Protein AF-A0A557ZS74-F1 (afdb_monomer)

Sequence (156 aa):
MEHDSPTLLIRSGGDEPGENEWLAPLKCQPRRTSPATWAVVAQTLATLAVIFLASQLFVHQLGAIGPMLGLSGAVTALLLSPIATELPEIMNAIIWVRQGKTSLALANISGAMMIQTTVPSRLGLLFTPWRFDNALLWAGIVTMIAIAYLLATPRA

InterPro domains:
  IPR004837 Sodium/calcium exchanger membrane region [PF01699] (43-145)
  IPR044880 NCX, central ion-binding domain superfamily [G3DSA:1.20.1420.30] (23-156)

Structure (mmCIF, N/CA/C/O backbone):
data_AF-A0A557ZS74-F1
#
_entry.id   AF-A0A557ZS74-F1
#
loop_
_atom_site.group_PDB
_atom_site.id
_atom_site.type_symbol
_atom_site.label_atom_id
_atom_site.label_alt_id
_atom_site.label_comp_id
_atom_site.label_asym_id
_atom_site.label_entity_id
_atom_site.label_seq_id
_atom_site.pdbx_PDB_ins_code
_atom_site.Cartn_x
_atom_site.Cartn_y
_atom_site.Cartn_z
_atom_site.occupancy
_atom_site.B_iso_or_equiv
_atom_site.auth_seq_id
_atom_site.auth_comp_id
_atom_site.auth_asym_id
_atom_site.auth_atom_id
_atom_site.pdbx_PDB_model_num
ATOM 1 N N . MET A 1 1 ? 4.976 -23.317 61.168 1.00 44.09 1 MET A N 1
ATOM 2 C CA . MET A 1 1 ? 5.871 -22.630 60.216 1.00 44.09 1 MET A CA 1
ATOM 3 C C . MET A 1 1 ? 5.262 -22.894 58.850 1.00 44.09 1 MET A C 1
ATOM 5 O O . MET A 1 1 ? 5.686 -23.802 58.157 1.00 44.09 1 MET A O 1
ATOM 9 N N . GLU A 1 2 ? 4.155 -22.208 58.567 1.00 45.88 2 GLU A N 1
ATOM 10 C CA . GLU A 1 2 ? 3.353 -22.397 57.354 1.00 45.88 2 GLU A CA 1
ATOM 11 C C . GLU A 1 2 ? 3.625 -21.173 56.476 1.00 45.88 2 GLU A C 1
ATOM 13 O O . GLU A 1 2 ? 3.394 -20.040 56.897 1.00 45.88 2 GLU A O 1
ATOM 18 N N . HIS A 1 3 ? 4.251 -21.398 55.328 1.00 45.69 3 HIS A N 1
ATOM 19 C CA . HIS A 1 3 ? 4.749 -20.358 54.439 1.00 45.69 3 HIS A CA 1
ATOM 20 C C . HIS A 1 3 ? 3.612 -19.922 53.506 1.00 45.69 3 HIS A C 1
ATOM 22 O O . HIS A 1 3 ? 3.373 -20.553 52.477 1.00 45.69 3 HIS A O 1
ATOM 28 N N . ASP A 1 4 ? 2.898 -18.863 53.888 1.00 50.19 4 ASP A N 1
ATOM 29 C CA . ASP A 1 4 ? 1.847 -18.248 53.077 1.00 50.19 4 ASP A CA 1
ATOM 30 C C . ASP A 1 4 ? 2.479 -17.632 51.819 1.00 50.19 4 ASP A C 1
ATOM 32 O O . ASP A 1 4 ? 3.134 -16.588 51.858 1.00 50.19 4 ASP A O 1
ATOM 36 N N . SER A 1 5 ? 2.387 -18.354 50.704 1.00 55.09 5 SER A N 1
ATOM 37 C CA . SER A 1 5 ? 2.844 -17.880 49.401 1.00 55.09 5 SER A CA 1
ATOM 38 C C . SER A 1 5 ? 1.668 -17.187 48.717 1.00 55.09 5 SER A C 1
ATOM 40 O O . SER A 1 5 ? 0.659 -17.849 48.458 1.00 55.09 5 SER A O 1
ATOM 42 N N . PRO A 1 6 ? 1.759 -15.889 48.376 1.00 43.38 6 PRO A N 1
ATOM 43 C CA . PRO A 1 6 ? 0.703 -15.233 47.630 1.00 43.38 6 PRO A CA 1
ATOM 44 C C . PRO A 1 6 ? 0.654 -15.862 46.239 1.00 43.38 6 PRO A C 1
ATOM 46 O O . PRO A 1 6 ? 1.567 -15.715 45.425 1.00 43.38 6 PRO A O 1
ATOM 49 N N . THR A 1 7 ? -0.423 -16.599 45.982 1.00 49.38 7 THR A N 1
ATOM 50 C CA . THR A 1 7 ? -0.760 -17.087 44.649 1.00 49.38 7 THR A CA 1
ATOM 51 C C . THR A 1 7 ? -1.008 -15.860 43.781 1.00 49.38 7 THR A C 1
ATOM 53 O O . THR A 1 7 ? -2.062 -15.229 43.852 1.00 49.38 7 THR A O 1
ATOM 56 N N . LEU A 1 8 ? 0.004 -15.488 42.998 1.00 48.59 8 LEU A N 1
ATOM 57 C CA . LEU A 1 8 ? -0.088 -14.504 41.933 1.00 48.59 8 LEU A CA 1
ATOM 58 C C . LE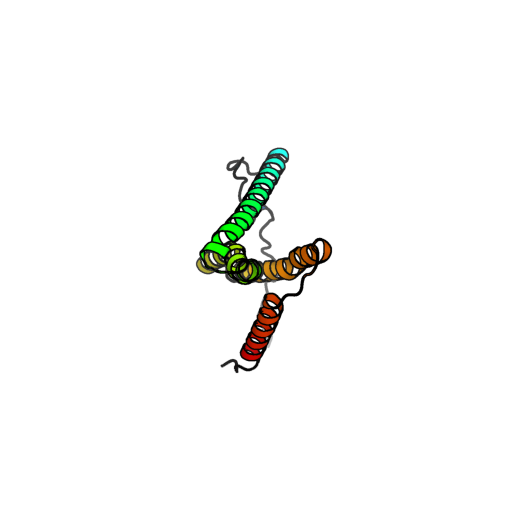U A 1 8 ? -1.105 -15.037 40.917 1.00 48.59 8 LEU A C 1
ATOM 60 O O . LEU A 1 8 ? -0.765 -15.808 40.020 1.00 48.59 8 LEU A O 1
ATOM 64 N N . LEU A 1 9 ? -2.371 -14.659 41.091 1.00 44.50 9 LEU A N 1
ATOM 65 C CA . LEU A 1 9 ? -3.404 -14.818 40.080 1.00 44.50 9 LEU A CA 1
ATOM 66 C C . LEU A 1 9 ? -2.968 -14.004 38.860 1.00 44.50 9 LEU A C 1
ATOM 68 O O . LEU A 1 9 ? -3.268 -12.816 38.743 1.00 44.50 9 LEU A O 1
ATOM 72 N N . ILE A 1 10 ? -2.261 -14.650 37.933 1.00 43.84 10 ILE A N 1
ATOM 73 C CA . ILE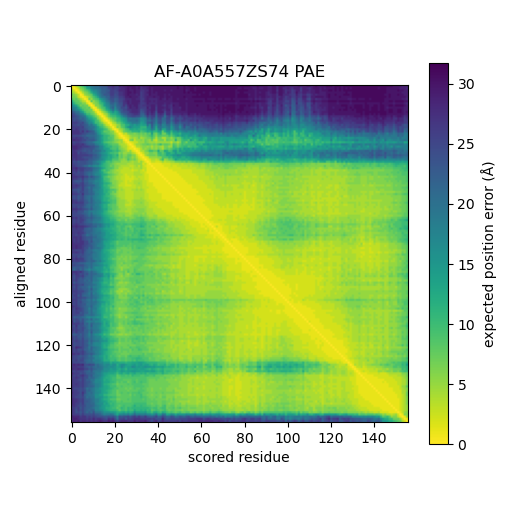 A 1 10 ? -2.266 -14.229 36.539 1.00 43.84 10 ILE A CA 1
ATOM 74 C C . ILE A 1 10 ? -3.722 -14.348 36.106 1.00 43.84 10 ILE A C 1
ATOM 76 O O . ILE A 1 10 ? -4.223 -15.430 35.798 1.00 43.84 10 ILE A O 1
ATOM 80 N N . ARG A 1 11 ? -4.424 -13.216 36.147 1.00 40.22 11 ARG A N 1
ATOM 81 C CA . ARG A 1 11 ? -5.739 -13.041 35.547 1.00 40.22 11 ARG A CA 1
ATOM 82 C C . ARG A 1 11 ? -5.551 -13.108 34.031 1.00 40.22 11 ARG A C 1
ATOM 84 O O . ARG A 1 11 ? -5.516 -12.095 33.349 1.00 40.22 11 ARG A O 1
ATOM 91 N N . SER A 1 12 ? -5.381 -14.323 33.518 1.00 44.84 12 SER A N 1
ATOM 92 C CA . SER A 1 12 ? -5.661 -14.658 32.127 1.00 44.84 12 SER A CA 1
ATOM 93 C C . SER A 1 12 ? -7.177 -14.792 32.026 1.00 44.84 12 SER A C 1
ATOM 95 O O . SER A 1 12 ? -7.744 -15.864 32.219 1.00 44.84 12 SER A O 1
ATOM 97 N N . GLY A 1 13 ? -7.852 -13.656 31.891 1.00 33.47 13 GLY A N 1
ATOM 98 C CA . GLY A 1 13 ? -9.301 -13.569 31.771 1.00 33.47 13 GLY A CA 1
ATOM 99 C C . GLY A 1 13 ? -9.604 -12.425 30.827 1.00 33.47 13 GLY A C 1
ATOM 100 O O . GLY A 1 13 ? -9.386 -11.275 31.190 1.00 33.47 13 GLY A O 1
ATOM 101 N N . GLY A 1 14 ? -9.994 -12.790 29.609 1.00 37.88 14 GLY A N 1
ATOM 102 C CA . GLY A 1 14 ? -10.119 -11.908 28.465 1.00 37.88 14 GLY A CA 1
ATOM 103 C C . GLY A 1 14 ? -11.098 -10.764 28.672 1.00 37.88 14 GLY A C 1
ATOM 104 O O . GLY A 1 14 ? -12.287 -10.981 28.875 1.00 37.88 14 GLY A O 1
ATOM 105 N N . ASP A 1 15 ? -10.579 -9.559 28.489 1.00 42.62 15 ASP A N 1
ATOM 106 C CA . ASP A 1 15 ? -11.334 -8.465 27.899 1.00 42.62 15 ASP A CA 1
ATOM 107 C C . ASP A 1 15 ? -11.150 -8.580 26.377 1.00 42.62 15 ASP A C 1
ATOM 109 O O . ASP A 1 15 ? -10.455 -7.782 25.756 1.00 42.62 15 ASP A O 1
ATOM 113 N N . GLU A 1 16 ? -11.694 -9.643 25.774 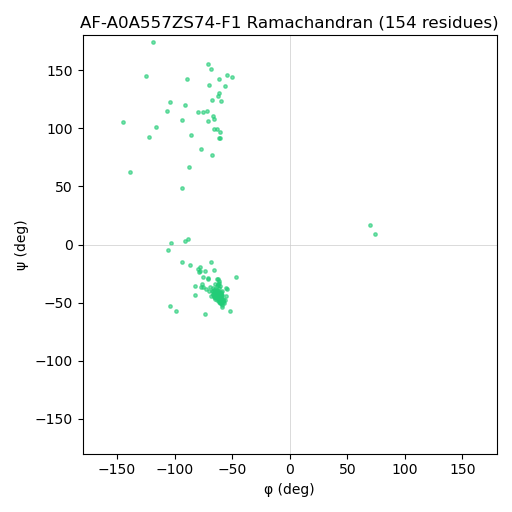1.00 49.97 16 GLU A N 1
ATOM 114 C CA . GLU A 1 16 ? -12.019 -9.609 24.345 1.00 49.97 16 GLU A CA 1
ATOM 115 C C . GLU A 1 16 ? -13.136 -8.566 24.242 1.00 49.97 16 GLU A C 1
ATOM 117 O O . GLU A 1 16 ? -14.232 -8.825 24.753 1.00 49.97 16 GLU A O 1
ATOM 122 N N . PRO A 1 17 ? -12.893 -7.363 23.691 1.00 46.19 17 PRO A N 1
ATOM 123 C CA . PRO A 1 17 ? -13.937 -6.353 23.658 1.00 46.19 17 PRO A CA 1
ATOM 124 C C . PRO A 1 17 ? -15.054 -6.929 22.804 1.00 46.19 17 PRO A C 1
ATOM 126 O O . PRO A 1 17 ? -14.784 -7.445 21.713 1.00 46.19 17 PRO A O 1
ATOM 129 N N . GLY A 1 18 ? -16.281 -6.924 23.332 1.00 45.81 18 GLY A N 1
ATOM 130 C CA . GLY A 1 18 ? -17.411 -7.555 22.658 1.00 45.81 18 GLY A CA 1
ATOM 131 C C . GLY A 1 18 ? -17.479 -7.072 21.211 1.00 45.81 18 GLY A C 1
ATOM 132 O O . GLY A 1 18 ? -17.169 -5.914 20.947 1.00 45.81 18 GLY A O 1
ATOM 133 N N . GLU A 1 19 ? -17.869 -7.930 20.265 1.00 53.09 19 GLU A N 1
ATOM 134 C CA . GLU A 1 19 ? -17.853 -7.627 18.818 1.00 53.09 19 GLU A CA 1
ATOM 135 C C . GLU A 1 19 ? -18.455 -6.247 18.466 1.00 53.09 19 GLU A C 1
ATOM 137 O O . GLU A 1 19 ? -18.032 -5.601 17.513 1.00 53.09 19 GLU A O 1
ATOM 142 N N . ASN A 1 20 ? -19.394 -5.753 19.278 1.00 51.41 20 ASN A N 1
ATOM 143 C CA . ASN A 1 20 ? -20.044 -4.448 19.136 1.00 51.41 20 ASN A CA 1
ATOM 144 C C . ASN A 1 20 ? -19.174 -3.235 19.519 1.00 51.41 20 ASN A C 1
ATOM 146 O O . ASN A 1 20 ? -19.456 -2.126 19.074 1.00 51.41 20 ASN A O 1
ATOM 150 N N . GLU A 1 21 ? -18.142 -3.410 20.344 1.00 53.81 21 GLU A N 1
ATOM 151 C CA . GLU A 1 21 ? -17.268 -2.335 20.835 1.00 53.81 21 GLU A CA 1
ATOM 152 C C . GLU A 1 21 ? -16.242 -1.896 19.776 1.00 53.81 21 GLU A C 1
ATOM 154 O O . GLU A 1 21 ? -15.793 -0.749 19.764 1.00 53.81 21 GLU A O 1
ATOM 159 N N . TRP A 1 22 ? -15.940 -2.778 18.817 1.00 57.62 22 TRP A N 1
ATOM 160 C CA . TRP A 1 22 ? -15.052 -2.500 17.685 1.00 57.62 22 TRP A CA 1
ATOM 161 C C . TRP A 1 22 ? -15.755 -1.869 16.479 1.00 57.62 22 TRP A C 1
ATOM 163 O O . TRP A 1 22 ? -15.096 -1.305 15.600 1.00 57.62 22 TRP A O 1
ATOM 173 N N . LEU A 1 23 ? -17.084 -1.966 16.403 1.00 64.81 23 LEU A N 1
ATOM 174 C CA . LEU A 1 23 ? -17.844 -1.551 15.230 1.00 64.81 23 LEU A CA 1
ATOM 175 C C . LEU A 1 23 ? -18.340 -0.113 15.382 1.00 64.81 23 LEU A C 1
ATOM 177 O O . LEU A 1 23 ? -19.290 0.180 16.105 1.00 64.81 23 LEU A O 1
ATOM 181 N N . ALA A 1 24 ? -17.721 0.800 14.634 1.00 70.56 24 ALA A N 1
ATOM 182 C CA . ALA A 1 24 ? -18.253 2.147 14.487 1.00 70.56 24 ALA A CA 1
ATOM 183 C C . ALA A 1 24 ? -19.658 2.104 13.839 1.00 70.56 24 ALA A C 1
ATOM 185 O O . ALA A 1 24 ? -19.878 1.317 12.911 1.00 70.56 24 ALA A O 1
ATOM 186 N N . PRO A 1 25 ? -20.605 2.966 14.263 1.00 75.00 25 PRO A N 1
ATOM 187 C CA . PRO A 1 25 ? -21.930 3.043 13.652 1.00 75.00 25 PRO A CA 1
ATOM 188 C C . PRO A 1 25 ? -21.853 3.280 12.137 1.00 75.00 25 PRO A C 1
ATOM 190 O O . PRO A 1 25 ? -20.983 4.011 11.654 1.00 75.00 25 PRO A O 1
ATOM 193 N N . LEU A 1 26 ? -22.799 2.715 11.376 1.00 77.25 26 LEU A N 1
ATOM 194 C CA . LEU A 1 26 ? -22.900 2.984 9.938 1.00 77.25 26 LEU A CA 1
ATOM 195 C C . LEU A 1 26 ? -23.028 4.489 9.680 1.00 77.25 26 LEU A C 1
ATOM 197 O O . LEU A 1 26 ? -23.858 5.159 10.294 1.00 77.25 26 LEU A O 1
ATOM 201 N N . LYS A 1 27 ? -22.307 5.007 8.681 1.00 82.75 27 LYS A N 1
ATOM 202 C CA . LYS A 1 27 ? -22.435 6.411 8.262 1.00 82.75 27 LYS A CA 1
ATOM 203 C C . LYS A 1 27 ? -23.844 6.735 7.758 1.00 82.75 27 LYS A C 1
ATOM 205 O O . LYS A 1 27 ? -24.323 7.841 7.985 1.00 82.75 27 LYS A O 1
ATOM 210 N N . CYS A 1 28 ? -24.525 5.778 7.121 1.00 76.75 28 CYS A N 1
ATOM 211 C CA . CYS A 1 28 ? -25.905 5.939 6.649 1.00 76.75 28 CYS A CA 1
ATOM 212 C C . CYS A 1 28 ? -26.962 5.820 7.765 1.00 76.75 28 CYS A C 1
ATOM 214 O O . CYS A 1 28 ? -28.091 6.272 7.580 1.00 76.75 28 CYS A O 1
ATOM 216 N N . GLN A 1 29 ? -26.632 5.216 8.913 1.00 82.50 29 GLN A N 1
ATOM 217 C CA . GLN A 1 29 ? -27.537 5.070 10.063 1.00 82.50 29 GLN A CA 1
ATOM 218 C C . GLN A 1 29 ? -26.795 5.324 11.391 1.00 82.50 29 GLN A C 1
ATOM 220 O O . GLN A 1 29 ? -26.746 4.442 12.248 1.00 82.50 29 GLN A O 1
ATOM 225 N N . PRO A 1 30 ? -26.255 6.537 11.618 1.00 78.88 30 PRO A N 1
ATOM 226 C CA . PRO A 1 30 ? -25.325 6.802 12.722 1.00 78.88 30 PRO A CA 1
ATOM 227 C C . PRO A 1 30 ? -25.970 6.721 14.112 1.00 78.88 30 PRO A C 1
ATOM 229 O O . PRO A 1 30 ? -25.272 6.657 15.116 1.00 78.88 30 PRO A O 1
ATOM 232 N N . ARG A 1 31 ? -27.308 6.742 14.183 1.00 77.75 31 ARG A N 1
ATOM 233 C CA . ARG A 1 31 ? -28.090 6.713 15.431 1.00 77.75 31 ARG A CA 1
ATOM 234 C C . ARG A 1 31 ? -28.708 5.347 15.750 1.00 77.75 31 ARG A C 1
ATOM 236 O O . ARG A 1 31 ? -29.435 5.246 16.733 1.00 77.75 31 ARG A O 1
ATOM 243 N N . ARG A 1 32 ? -28.485 4.312 14.929 1.00 74.31 32 ARG A N 1
ATOM 244 C CA . ARG A 1 32 ? -29.021 2.963 15.181 1.00 74.31 32 ARG A CA 1
ATOM 245 C C . ARG A 1 32 ? -27.926 2.034 15.690 1.00 74.31 32 ARG A C 1
ATOM 247 O O . ARG A 1 32 ? -26.945 1.808 14.994 1.00 74.31 32 ARG A O 1
ATOM 254 N N . THR A 1 33 ? -28.150 1.462 16.870 1.00 70.06 33 THR A N 1
ATOM 255 C CA . THR A 1 33 ? -27.298 0.434 17.492 1.00 70.06 33 THR A CA 1
ATOM 256 C C . THR A 1 33 ? -27.392 -0.917 16.780 1.00 70.06 33 THR A C 1
ATOM 258 O O . THR A 1 33 ? -26.418 -1.655 16.743 1.00 70.06 33 THR A O 1
ATOM 261 N N . SER A 1 34 ? -28.533 -1.216 16.150 1.00 78.69 34 SER A N 1
ATOM 262 C CA . SER A 1 34 ? -28.719 -2.374 15.266 1.00 78.69 34 SER A CA 1
ATOM 263 C C . SER A 1 34 ? -29.157 -1.890 13.878 1.00 78.69 34 SER A C 1
ATOM 265 O O . SER A 1 34 ? -30.347 -1.630 13.658 1.00 78.69 34 SER A O 1
ATOM 267 N N . PRO A 1 35 ? -28.211 -1.666 12.948 1.00 80.75 35 PRO A N 1
ATOM 268 C CA . PRO A 1 35 ? -28.534 -1.198 11.608 1.00 80.75 35 PRO A CA 1
ATOM 269 C C . PRO A 1 35 ? -29.277 -2.268 10.804 1.00 80.75 35 PRO A C 1
ATOM 271 O O . PRO A 1 35 ? -29.089 -3.467 10.992 1.00 80.75 35 PRO A O 1
ATOM 274 N N . ALA A 1 36 ? -30.118 -1.830 9.868 1.00 88.50 36 ALA A N 1
ATOM 275 C CA . ALA A 1 36 ? -30.812 -2.762 8.984 1.00 88.50 36 ALA A CA 1
ATOM 276 C C . ALA A 1 36 ? -29.826 -3.408 7.993 1.00 88.50 36 ALA A C 1
ATOM 278 O O . ALA A 1 36 ? -29.010 -2.705 7.395 1.00 88.50 36 ALA A O 1
ATOM 279 N N . THR A 1 37 ? -29.940 -4.718 7.750 1.00 89.38 37 THR A N 1
ATOM 280 C CA . THR A 1 37 ? -29.027 -5.469 6.864 1.00 89.38 37 THR A CA 1
ATOM 281 C C . THR A 1 37 ? -28.931 -4.864 5.464 1.00 89.38 37 THR A C 1
ATOM 283 O O . THR A 1 37 ? -27.842 -4.773 4.907 1.00 89.38 37 THR A O 1
ATOM 286 N N . TRP A 1 38 ? -30.042 -4.365 4.910 1.00 91.25 38 TRP A N 1
ATOM 287 C CA . TRP A 1 38 ? -30.038 -3.703 3.601 1.00 91.25 38 TRP A CA 1
ATOM 288 C C . TRP A 1 38 ? -29.169 -2.439 3.583 1.00 91.25 38 TRP A C 1
ATOM 290 O O . TRP A 1 38 ? -28.544 -2.152 2.569 1.00 91.25 38 TRP A O 1
ATOM 300 N N . ALA A 1 39 ? -29.102 -1.697 4.695 1.00 89.88 39 ALA A N 1
ATOM 301 C CA . ALA A 1 39 ? -28.305 -0.480 4.801 1.00 89.88 39 ALA A CA 1
ATOM 302 C C . ALA A 1 39 ? -26.813 -0.807 4.930 1.00 89.88 39 ALA A C 1
ATOM 304 O O . ALA A 1 39 ? -25.993 -0.113 4.333 1.00 89.88 39 ALA A O 1
ATOM 305 N N . VAL A 1 40 ? -26.469 -1.890 5.641 1.00 91.44 40 VAL A N 1
ATOM 306 C CA . VAL A 1 40 ? -25.104 -2.442 5.660 1.00 91.44 40 VAL A CA 1
ATOM 307 C C . VAL A 1 40 ? -24.691 -2.822 4.239 1.00 91.44 40 VAL A C 1
ATOM 309 O O . VAL A 1 40 ? -23.683 -2.331 3.743 1.00 91.44 40 VAL A O 1
ATOM 312 N N . VAL A 1 41 ? -25.502 -3.635 3.555 1.00 93.88 41 VAL A N 1
ATOM 313 C CA . VAL A 1 41 ? -25.222 -4.094 2.186 1.00 93.88 41 VAL A CA 1
ATOM 314 C C . VAL A 1 41 ? -25.102 -2.911 1.224 1.00 93.88 41 VAL A C 1
ATOM 316 O O . VAL A 1 41 ? -24.126 -2.831 0.483 1.00 93.88 41 VAL A O 1
ATOM 319 N N . ALA A 1 42 ? -26.038 -1.960 1.267 1.00 94.19 42 ALA A N 1
ATOM 320 C CA . ALA A 1 42 ? -26.011 -0.782 0.406 1.00 94.19 42 ALA A CA 1
ATOM 321 C C . ALA A 1 42 ? -24.764 0.081 0.647 1.00 94.19 42 ALA A C 1
ATOM 323 O O . ALA A 1 42 ? -24.098 0.466 -0.313 1.00 94.19 42 ALA A O 1
ATOM 324 N N . GLN A 1 43 ? -24.406 0.349 1.909 1.00 94.75 43 GLN A N 1
ATOM 325 C CA . GLN A 1 43 ? -23.214 1.134 2.238 1.00 94.75 43 GLN A CA 1
ATOM 326 C C . GLN A 1 43 ? -21.930 0.407 1.820 1.00 94.75 43 GLN A C 1
ATOM 328 O O . GLN A 1 43 ? -21.028 1.041 1.270 1.00 94.75 43 GLN A O 1
ATOM 333 N N . THR A 1 44 ? -21.844 -0.907 2.034 1.00 94.19 44 THR A N 1
ATOM 334 C CA . THR A 1 44 ? -20.690 -1.718 1.621 1.00 94.19 44 THR A CA 1
ATOM 335 C C . THR A 1 44 ? -20.532 -1.720 0.104 1.00 94.19 44 THR A C 1
ATOM 337 O O . THR A 1 44 ? -19.441 -1.436 -0.386 1.00 94.19 44 THR A O 1
ATOM 340 N N . LEU A 1 45 ? -21.609 -1.958 -0.653 1.00 96.81 45 LEU A N 1
ATOM 341 C CA . LEU A 1 45 ? -21.567 -1.944 -2.119 1.00 96.81 45 LEU A CA 1
ATOM 342 C C . LEU A 1 45 ? -21.227 -0.556 -2.670 1.00 96.81 45 LEU A C 1
ATOM 344 O O . LEU A 1 45 ? -20.398 -0.443 -3.571 1.00 96.81 45 LEU A O 1
ATOM 348 N N . ALA A 1 46 ? -21.808 0.503 -2.102 1.00 96.50 46 ALA A N 1
ATOM 349 C CA . ALA A 1 46 ? -21.481 1.874 -2.484 1.00 96.50 46 ALA A CA 1
ATOM 350 C C . ALA A 1 46 ? -20.007 2.204 -2.199 1.00 96.50 46 ALA A C 1
ATOM 352 O O . ALA A 1 46 ? -19.329 2.784 -3.044 1.00 96.50 4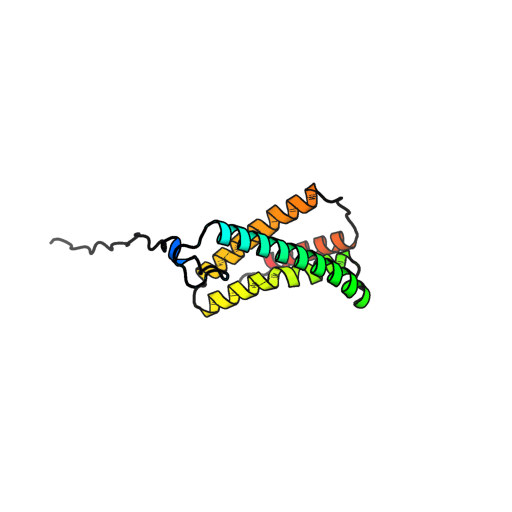6 ALA A O 1
ATOM 353 N N . THR A 1 47 ? -19.485 1.790 -1.042 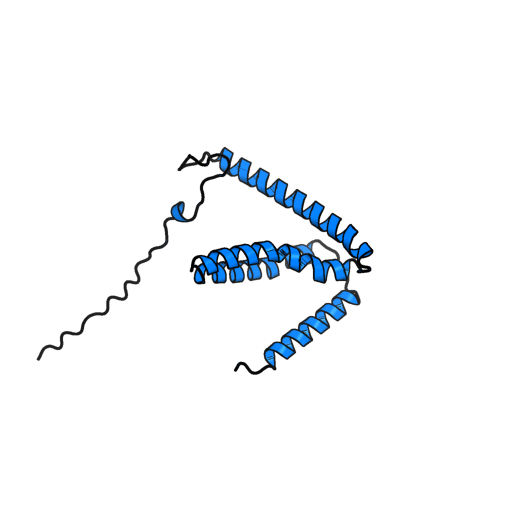1.00 95.31 47 THR A N 1
ATOM 354 C CA . THR A 1 47 ? -18.073 1.993 -0.680 1.00 95.31 47 THR A CA 1
ATOM 355 C C . THR A 1 47 ? -17.151 1.228 -1.627 1.00 95.31 47 THR A C 1
ATOM 357 O O . THR A 1 47 ? -16.167 1.789 -2.103 1.00 95.31 47 THR A O 1
ATOM 360 N N . LEU A 1 48 ? -17.492 -0.019 -1.961 1.00 95.94 48 LEU A N 1
ATOM 361 C CA . LEU A 1 48 ? -16.729 -0.827 -2.910 1.00 95.94 48 LEU A CA 1
ATOM 362 C C . LEU A 1 48 ? -16.704 -0.188 -4.306 1.00 95.94 48 LEU A C 1
ATOM 364 O O . LEU A 1 48 ? -15.644 -0.123 -4.927 1.00 95.94 48 LEU A O 1
ATOM 368 N N . ALA A 1 49 ? -17.838 0.341 -4.774 1.00 97.31 49 ALA A N 1
ATOM 369 C CA . ALA A 1 49 ? -17.914 1.063 -6.042 1.00 97.31 49 ALA A CA 1
ATOM 370 C C . ALA A 1 49 ? -17.036 2.324 -6.036 1.00 97.31 49 ALA A C 1
ATOM 372 O O . ALA A 1 49 ? -16.307 2.569 -6.996 1.00 97.31 49 ALA A O 1
ATOM 373 N N . VAL A 1 50 ? -17.048 3.094 -4.942 1.00 96.31 50 VAL A N 1
ATOM 374 C CA . VAL A 1 50 ? -16.184 4.274 -4.786 1.00 96.31 50 VAL A CA 1
ATOM 375 C C . VAL A 1 50 ? -14.707 3.885 -4.818 1.00 96.31 50 VAL A C 1
ATOM 377 O O . VAL A 1 50 ? -13.943 4.518 -5.542 1.00 96.31 50 VAL A O 1
ATOM 380 N N . ILE A 1 51 ? -14.301 2.836 -4.096 1.00 93.12 51 ILE A N 1
ATOM 381 C CA . ILE A 1 51 ? -12.911 2.350 -4.094 1.00 93.12 51 ILE A CA 1
ATOM 382 C C . ILE A 1 51 ? -12.493 1.903 -5.498 1.00 93.12 51 ILE A C 1
ATOM 384 O O . ILE A 1 51 ? -11.415 2.270 -5.964 1.00 93.12 51 ILE A O 1
ATOM 388 N N . PHE A 1 52 ? -13.353 1.164 -6.203 1.00 94.06 52 PHE A N 1
ATOM 389 C CA . PHE A 1 52 ? -13.084 0.735 -7.572 1.00 94.06 52 PHE A CA 1
ATOM 390 C C . PHE A 1 52 ? -12.886 1.934 -8.511 1.00 94.06 52 PHE A C 1
ATOM 392 O O . PHE A 1 52 ? -11.861 2.017 -9.189 1.00 94.06 52 PHE A O 1
ATOM 399 N N . LEU A 1 53 ? -13.804 2.903 -8.505 1.00 96.81 53 LEU A N 1
ATOM 400 C CA . LEU A 1 53 ? -13.693 4.110 -9.331 1.00 96.81 53 LEU A CA 1
ATOM 401 C C . LEU A 1 53 ? -12.446 4.934 -8.977 1.00 96.81 53 LEU A C 1
ATOM 403 O O . LEU A 1 53 ? -11.726 5.375 -9.873 1.00 96.81 53 LEU A O 1
ATOM 407 N N . ALA A 1 54 ? -12.153 5.093 -7.685 1.00 93.12 54 ALA A N 1
ATOM 408 C CA . ALA A 1 54 ? -10.962 5.791 -7.215 1.00 93.12 54 ALA A CA 1
ATOM 409 C C . ALA A 1 54 ? -9.672 5.090 -7.667 1.00 93.12 54 ALA A C 1
ATOM 411 O O . ALA A 1 54 ? -8.741 5.768 -8.093 1.00 93.12 54 ALA A O 1
ATOM 412 N N . SER A 1 55 ? -9.625 3.753 -7.649 1.00 90.88 55 SER A N 1
ATOM 413 C CA . SER A 1 55 ? -8.463 2.999 -8.141 1.00 90.88 55 SER A CA 1
ATOM 414 C C . SER A 1 55 ? -8.240 3.179 -9.647 1.00 90.88 55 SER A C 1
ATOM 416 O O . SER A 1 55 ? -7.102 3.359 -10.075 1.00 90.88 55 SER A O 1
ATOM 418 N N . GLN A 1 56 ? -9.311 3.208 -10.451 1.00 94.06 56 GLN A N 1
ATOM 419 C CA . GLN A 1 56 ? -9.212 3.433 -11.897 1.00 94.06 56 GLN A CA 1
ATOM 420 C C . GLN A 1 56 ? -8.702 4.844 -12.190 1.00 94.06 56 GLN A C 1
ATOM 422 O O . GLN A 1 56 ? -7.786 5.025 -12.994 1.00 94.06 56 GLN A O 1
ATOM 427 N N . LEU A 1 57 ? -9.251 5.838 -11.484 1.00 94.25 57 LEU A N 1
ATOM 428 C CA . LEU A 1 57 ? -8.782 7.214 -11.577 1.00 94.25 57 LEU A CA 1
ATOM 429 C C . LEU A 1 57 ? -7.311 7.318 -11.163 1.00 94.25 57 LEU A C 1
ATOM 431 O O . LEU A 1 57 ? -6.524 7.927 -11.875 1.00 94.25 57 LEU A O 1
ATOM 435 N N . PHE A 1 58 ? -6.918 6.687 -10.058 1.00 91.06 58 PHE A N 1
ATOM 436 C CA . PHE A 1 58 ? -5.541 6.696 -9.577 1.00 91.06 58 PHE A CA 1
ATOM 437 C C . PHE A 1 58 ? -4.553 6.148 -10.618 1.00 91.06 58 PHE A C 1
ATOM 439 O O . PHE A 1 58 ? -3.573 6.821 -10.944 1.00 91.06 58 PHE A O 1
ATOM 446 N N . VAL A 1 59 ? -4.836 4.981 -11.205 1.00 90.31 59 VAL A N 1
ATOM 447 C CA . VAL A 1 59 ? -3.995 4.392 -12.264 1.00 90.31 59 VAL A CA 1
ATOM 448 C C . VAL A 1 59 ? -3.932 5.304 -13.492 1.00 90.31 59 VAL A C 1
ATOM 450 O O . VAL A 1 59 ? -2.855 5.499 -14.060 1.00 90.31 59 VAL A O 1
ATOM 453 N N . HIS A 1 60 ? -5.055 5.918 -13.878 1.00 92.75 60 HIS A N 1
ATOM 454 C CA . HIS A 1 60 ? -5.087 6.879 -14.980 1.00 92.75 60 HIS A CA 1
ATOM 455 C C . HIS A 1 60 ? -4.207 8.108 -14.700 1.00 92.75 60 HIS A C 1
ATOM 457 O O . HIS A 1 60 ? -3.407 8.504 -15.549 1.00 92.75 60 HIS A O 1
ATOM 463 N N . GLN A 1 61 ? -4.286 8.666 -13.488 1.00 92.12 61 GLN A N 1
ATOM 464 C CA . GLN A 1 61 ? -3.469 9.810 -13.086 1.00 92.12 61 GLN A CA 1
ATOM 465 C C . GLN A 1 61 ? -1.979 9.463 -13.032 1.00 92.12 61 GLN A C 1
ATOM 467 O O . GLN A 1 61 ? -1.162 10.278 -13.457 1.00 92.12 61 GLN A O 1
ATOM 472 N N . LEU A 1 62 ? -1.606 8.262 -12.580 1.00 90.19 62 LEU A N 1
ATOM 473 C CA . LEU A 1 62 ? -0.216 7.804 -12.667 1.00 90.19 62 LEU A CA 1
ATOM 474 C C . LEU A 1 62 ? 0.270 7.758 -14.122 1.00 90.19 62 LEU A C 1
ATOM 476 O O . LEU A 1 62 ? 1.381 8.205 -14.406 1.00 90.19 62 LEU A O 1
ATOM 480 N N . GLY A 1 63 ? -0.572 7.292 -15.048 1.00 89.38 63 GLY A N 1
ATOM 481 C CA . GLY A 1 63 ? -0.274 7.282 -16.482 1.00 89.38 63 GLY A CA 1
ATOM 482 C C . GLY A 1 63 ? -0.074 8.675 -17.090 1.00 89.38 63 GLY A C 1
ATOM 483 O O . GLY A 1 63 ? 0.703 8.814 -18.030 1.00 89.38 63 GLY A O 1
ATOM 484 N N . ALA A 1 64 ? -0.724 9.706 -16.544 1.00 90.75 64 ALA A N 1
ATOM 485 C CA . ALA A 1 64 ? -0.534 11.096 -16.962 1.00 90.75 64 ALA A CA 1
ATOM 486 C C . ALA A 1 64 ? 0.700 11.746 -16.309 1.00 90.75 64 ALA A C 1
ATOM 488 O O . ALA A 1 64 ? 1.478 12.421 -16.982 1.00 90.75 64 ALA A O 1
ATOM 489 N N . ILE A 1 65 ? 0.906 11.520 -15.007 1.00 89.88 65 ILE A N 1
ATOM 490 C CA . ILE A 1 65 ? 1.991 12.134 -14.226 1.00 89.88 65 ILE A CA 1
ATOM 491 C C . ILE A 1 65 ? 3.354 11.533 -14.589 1.00 89.88 65 ILE A C 1
ATOM 493 O O . ILE A 1 65 ? 4.340 12.265 -14.660 1.00 89.88 65 ILE A O 1
ATOM 497 N N . GLY A 1 66 ? 3.427 10.224 -14.844 1.00 90.38 66 GLY A N 1
ATOM 498 C CA . GLY A 1 66 ? 4.677 9.536 -15.180 1.00 90.38 66 GLY A CA 1
ATOM 499 C C . GLY A 1 66 ? 5.445 10.208 -16.329 1.00 90.38 66 GLY A C 1
ATOM 500 O O . GLY A 1 66 ? 6.571 10.659 -16.108 1.00 90.38 66 GLY A O 1
ATOM 501 N N . PRO A 1 67 ? 4.832 10.378 -17.516 1.00 91.44 67 PRO A N 1
ATOM 502 C CA . PRO A 1 67 ? 5.448 11.069 -18.647 1.00 91.44 67 PRO A CA 1
ATOM 503 C C . PRO A 1 67 ? 5.812 12.531 -18.366 1.00 91.44 67 PRO A C 1
ATOM 505 O O . PRO A 1 67 ? 6.852 12.990 -18.832 1.00 91.44 67 PRO A O 1
ATOM 508 N N . MET A 1 68 ? 5.009 13.256 -17.576 1.00 93.31 68 MET A N 1
ATOM 509 C CA . MET A 1 68 ? 5.317 14.642 -17.184 1.00 93.31 68 MET A CA 1
ATOM 510 C C . MET A 1 68 ? 6.599 14.738 -16.347 1.00 93.31 68 MET A C 1
ATOM 512 O O . MET A 1 68 ? 7.301 15.744 -16.409 1.00 93.31 68 MET A O 1
ATOM 516 N N . LEU A 1 69 ? 6.914 13.688 -15.586 1.00 91.25 69 LEU A N 1
ATOM 517 C CA . LEU A 1 69 ? 8.142 13.558 -14.802 1.00 91.25 69 LEU A CA 1
ATOM 518 C C . LEU A 1 69 ? 9.283 12.868 -15.577 1.00 91.25 69 LEU A C 1
ATOM 520 O O . LEU A 1 69 ? 10.343 12.623 -15.006 1.00 91.25 69 LEU A O 1
ATOM 524 N N . GLY A 1 70 ? 9.080 12.521 -16.854 1.00 91.00 70 GLY A N 1
ATOM 525 C CA . GLY A 1 70 ? 10.052 11.776 -17.663 1.00 91.00 70 GLY A CA 1
ATOM 526 C C . GLY A 1 70 ? 10.238 10.315 -17.234 1.00 91.00 70 GLY A C 1
ATOM 527 O O . GLY A 1 70 ? 11.234 9.687 -17.595 1.00 91.00 70 GLY A O 1
ATOM 528 N N . LEU A 1 71 ? 9.306 9.764 -16.453 1.00 90.06 71 LEU A N 1
ATOM 529 C CA . LEU A 1 71 ? 9.367 8.395 -15.948 1.00 90.06 71 LEU A CA 1
ATOM 530 C C . LEU A 1 71 ? 8.705 7.422 -16.927 1.00 90.06 71 LEU A C 1
ATOM 532 O O . LEU A 1 71 ? 7.664 7.711 -17.520 1.00 90.06 71 LEU A O 1
ATOM 536 N N . SER A 1 72 ? 9.287 6.228 -17.061 1.00 89.00 72 SER A N 1
ATOM 537 C CA . SER A 1 72 ? 8.620 5.122 -17.748 1.00 89.00 72 SER A CA 1
ATOM 538 C C . SER A 1 72 ? 7.464 4.591 -16.899 1.00 89.00 72 SER A C 1
ATOM 540 O O . SER A 1 72 ? 7.504 4.672 -15.672 1.00 89.00 72 SER A O 1
ATOM 542 N N . GLY A 1 73 ? 6.463 3.973 -17.534 1.00 87.62 73 GLY A N 1
ATOM 543 C CA . GLY A 1 73 ? 5.322 3.398 -16.811 1.00 87.62 73 GLY A CA 1
ATOM 544 C C . GLY A 1 73 ? 5.734 2.391 -15.728 1.00 87.62 73 GLY A C 1
ATOM 545 O O . GLY A 1 73 ? 5.167 2.405 -14.640 1.00 87.62 73 GLY A O 1
ATOM 546 N N . ALA A 1 74 ? 6.770 1.581 -15.983 1.00 87.94 74 ALA A N 1
ATOM 547 C CA . ALA A 1 74 ? 7.321 0.652 -14.996 1.00 87.94 74 ALA A CA 1
ATOM 548 C C . ALA A 1 74 ? 7.920 1.385 -13.783 1.00 87.94 74 ALA A C 1
ATOM 550 O O . ALA A 1 74 ? 7.626 1.031 -12.646 1.00 87.94 74 ALA A O 1
ATOM 551 N N . VAL A 1 75 ? 8.703 2.446 -14.003 1.00 88.62 75 VAL A N 1
ATOM 552 C CA . VAL A 1 75 ? 9.297 3.240 -12.913 1.00 88.62 75 VAL A CA 1
ATOM 553 C C . VAL A 1 75 ? 8.220 4.000 -12.136 1.00 88.62 75 VAL A C 1
ATOM 555 O O . VAL A 1 75 ? 8.255 4.031 -10.908 1.00 88.62 75 VAL A O 1
ATOM 558 N N . THR A 1 76 ? 7.221 4.559 -12.821 1.00 91.12 76 THR A N 1
ATOM 559 C CA . THR A 1 76 ? 6.065 5.196 -12.179 1.00 91.12 76 THR A CA 1
ATOM 560 C C . THR A 1 76 ? 5.306 4.212 -11.291 1.00 91.12 76 THR A C 1
ATOM 562 O O . THR A 1 76 ? 5.001 4.540 -10.145 1.00 91.12 76 THR A O 1
ATOM 565 N N . ALA A 1 77 ? 5.042 2.999 -11.783 1.00 88.88 77 ALA A N 1
ATOM 566 C CA . ALA A 1 77 ? 4.360 1.961 -11.019 1.00 88.88 77 ALA A CA 1
ATOM 567 C C . ALA A 1 77 ? 5.189 1.477 -9.821 1.00 88.88 77 ALA A C 1
ATOM 569 O O . ALA A 1 77 ? 4.625 1.266 -8.756 1.00 88.88 77 ALA A O 1
ATOM 570 N N . LEU A 1 78 ? 6.510 1.340 -9.964 1.00 89.56 78 LEU A N 1
ATOM 571 C CA . LEU A 1 78 ? 7.396 0.867 -8.895 1.00 89.56 78 LEU A CA 1
ATOM 572 C C . LEU A 1 78 ? 7.664 1.914 -7.807 1.00 89.56 78 LEU A C 1
ATOM 574 O O . LEU A 1 78 ? 7.936 1.540 -6.671 1.00 89.56 78 LEU A O 1
ATOM 578 N N . LEU A 1 79 ? 7.607 3.209 -8.136 1.00 88.94 79 LEU A N 1
ATOM 579 C CA . LEU A 1 79 ? 7.930 4.284 -7.193 1.00 88.94 79 LEU A CA 1
ATOM 580 C C . LEU A 1 79 ? 6.692 5.004 -6.659 1.00 88.94 79 LEU A C 1
ATOM 582 O O . LEU A 1 79 ? 6.537 5.140 -5.449 1.00 88.94 79 LEU A O 1
ATOM 586 N N . LEU A 1 80 ? 5.807 5.482 -7.539 1.00 90.56 80 LEU A N 1
ATOM 587 C CA . LEU A 1 80 ? 4.687 6.333 -7.122 1.00 90.56 80 LEU A CA 1
ATOM 588 C C . LEU A 1 80 ? 3.501 5.524 -6.598 1.00 90.56 80 LEU A C 1
ATOM 590 O O . LEU A 1 80 ? 2.840 5.971 -5.660 1.00 90.56 80 LEU A O 1
ATOM 594 N N . SER A 1 81 ? 3.234 4.344 -7.172 1.00 89.81 81 SER A N 1
ATOM 595 C CA . SER A 1 81 ? 2.110 3.516 -6.722 1.00 89.81 81 SER A CA 1
ATOM 596 C C . SER A 1 81 ? 2.243 3.092 -5.255 1.00 89.81 81 SER A C 1
ATOM 598 O O . SER A 1 81 ? 1.296 3.355 -4.517 1.00 89.81 81 SER A O 1
ATOM 600 N N . PRO A 1 82 ? 3.379 2.525 -4.786 1.00 89.94 82 PRO A N 1
ATOM 601 C CA . PRO A 1 82 ? 3.505 2.057 -3.406 1.00 89.94 82 PRO A CA 1
ATOM 602 C C . PRO A 1 82 ? 3.384 3.187 -2.389 1.00 89.94 82 PRO A C 1
ATOM 604 O O . PRO A 1 82 ? 2.776 3.010 -1.342 1.00 89.94 82 PRO A O 1
ATOM 607 N N . ILE A 1 83 ? 3.900 4.380 -2.709 1.00 89.19 83 ILE A N 1
ATOM 608 C CA . ILE A 1 83 ? 3.751 5.546 -1.832 1.00 89.19 83 ILE A CA 1
ATOM 609 C C . ILE A 1 83 ? 2.267 5.839 -1.623 1.00 89.19 83 ILE A C 1
ATOM 611 O O . ILE A 1 83 ? 1.812 5.946 -0.491 1.00 89.19 83 ILE A O 1
ATOM 615 N N . ALA A 1 84 ? 1.495 5.947 -2.702 1.00 86.56 84 ALA A N 1
ATOM 616 C CA . ALA A 1 84 ? 0.083 6.284 -2.594 1.00 86.56 84 ALA A CA 1
ATOM 617 C C . ALA A 1 84 ? -0.748 5.188 -1.913 1.00 86.56 84 ALA A C 1
ATOM 619 O O . ALA A 1 84 ? -1.669 5.515 -1.166 1.00 86.56 84 ALA A O 1
ATOM 620 N N . THR A 1 85 ? -0.439 3.915 -2.171 1.00 89.00 85 THR A N 1
ATOM 621 C CA . THR A 1 85 ? -1.216 2.789 -1.639 1.00 89.00 85 THR A CA 1
ATOM 622 C C . THR A 1 85 ? -0.888 2.450 -0.193 1.00 89.00 85 THR A C 1
ATOM 624 O O . THR A 1 85 ? -1.741 1.860 0.442 1.00 89.00 85 THR A O 1
ATOM 627 N N . GLU A 1 86 ? 0.279 2.841 0.330 1.00 92.81 86 GLU A N 1
ATOM 628 C CA . GLU A 1 86 ? 0.653 2.629 1.743 1.00 92.81 86 GLU A CA 1
ATOM 629 C C . GLU A 1 86 ? 0.322 3.835 2.642 1.00 92.81 86 GLU A C 1
ATOM 631 O O . GLU A 1 86 ? 0.327 3.743 3.872 1.00 92.81 86 GLU A O 1
ATOM 636 N N . LEU A 1 87 ? 0.045 5.008 2.054 1.00 91.25 87 LEU A N 1
ATOM 637 C CA . LEU A 1 87 ? -0.310 6.214 2.810 1.00 91.25 87 LEU A CA 1
ATOM 638 C C . LEU A 1 87 ? -1.505 6.017 3.766 1.00 91.25 87 LEU A C 1
ATOM 640 O O . LEU A 1 87 ? -1.410 6.492 4.904 1.00 91.25 87 LEU A O 1
ATOM 644 N N . PRO A 1 88 ? -2.621 5.366 3.376 1.00 85.56 88 PRO A N 1
ATOM 645 C CA . PRO A 1 88 ? -3.751 5.134 4.280 1.00 85.56 88 PRO A CA 1
ATOM 646 C C . PRO A 1 88 ? -3.369 4.305 5.515 1.00 85.56 88 PRO A C 1
ATOM 648 O O . PRO A 1 88 ? -3.758 4.637 6.639 1.00 85.56 88 PRO A O 1
ATOM 651 N N . GLU A 1 89 ? -2.571 3.261 5.322 1.00 90.25 89 GLU A N 1
ATOM 652 C CA . GLU A 1 89 ? -2.072 2.347 6.346 1.00 90.25 89 GLU A CA 1
ATOM 653 C C . GLU A 1 89 ? -1.154 3.086 7.318 1.00 90.25 89 GLU A C 1
ATOM 655 O O . GLU A 1 89 ? -1.328 2.978 8.538 1.00 90.25 89 GLU A O 1
ATOM 660 N N . ILE A 1 90 ? -0.241 3.904 6.786 1.00 92.75 90 ILE A N 1
ATOM 661 C CA . ILE A 1 90 ? 0.624 4.782 7.581 1.00 92.75 90 ILE A CA 1
ATOM 662 C C . ILE A 1 90 ? -0.229 5.746 8.411 1.00 92.75 90 ILE A C 1
ATOM 664 O O . ILE A 1 90 ? 0.027 5.929 9.603 1.00 92.75 90 ILE A O 1
ATOM 668 N N . MET A 1 91 ? -1.274 6.333 7.823 1.00 93.75 91 MET A N 1
ATOM 669 C CA . MET A 1 91 ? -2.154 7.266 8.528 1.00 93.75 91 MET A CA 1
ATOM 670 C C . MET A 1 91 ? -2.875 6.588 9.703 1.00 93.75 91 MET A C 1
ATOM 672 O O . MET A 1 91 ? -2.876 7.123 10.815 1.00 93.75 91 MET A O 1
ATOM 676 N N . ASN A 1 92 ? -3.435 5.392 9.490 1.00 91.50 92 ASN A N 1
ATOM 677 C CA . ASN A 1 92 ? -4.092 4.611 10.543 1.00 91.50 92 ASN A CA 1
ATOM 678 C C . ASN A 1 92 ? -3.116 4.241 11.666 1.00 91.50 92 ASN A C 1
ATOM 680 O O . ASN A 1 92 ? -3.432 4.409 12.848 1.00 91.50 92 ASN A O 1
ATOM 684 N N . ALA A 1 93 ? -1.908 3.803 11.307 1.00 93.56 93 ALA A N 1
ATOM 685 C CA . ALA A 1 93 ? -0.865 3.492 12.272 1.00 93.56 93 ALA A CA 1
ATOM 686 C C . ALA A 1 93 ? -0.477 4.713 13.118 1.00 93.56 93 ALA A C 1
ATOM 688 O O . ALA A 1 93 ? -0.430 4.615 14.345 1.00 93.56 93 ALA A O 1
ATOM 689 N N . ILE A 1 94 ? -0.270 5.878 12.490 1.00 95.38 94 ILE A N 1
ATOM 690 C CA . ILE A 1 94 ? 0.039 7.131 13.193 1.00 95.38 94 ILE A CA 1
ATOM 691 C C . ILE A 1 94 ? -1.086 7.493 14.167 1.00 95.38 94 ILE A C 1
ATOM 693 O O . ILE A 1 94 ? -0.808 7.812 15.324 1.00 95.38 94 ILE A O 1
ATOM 697 N N . ILE A 1 95 ? -2.350 7.429 13.736 1.00 93.56 95 ILE A N 1
ATOM 698 C CA . ILE A 1 95 ? -3.502 7.752 14.591 1.00 93.56 95 ILE A CA 1
ATOM 699 C C . ILE A 1 95 ? -3.518 6.858 15.836 1.00 93.56 95 ILE A C 1
ATOM 701 O O . ILE A 1 95 ? -3.647 7.366 16.951 1.00 93.56 95 ILE A O 1
ATOM 705 N N . TRP A 1 96 ? -3.346 5.546 15.678 1.00 93.25 96 TRP A N 1
ATOM 706 C CA . TRP A 1 96 ? -3.373 4.613 16.805 1.00 93.25 96 TRP A CA 1
ATOM 707 C C . TRP A 1 96 ? -2.166 4.732 17.727 1.00 93.25 96 TRP A C 1
ATOM 709 O O . TRP A 1 96 ? -2.346 4.708 18.945 1.00 93.25 96 TRP A O 1
ATOM 719 N N . VAL A 1 97 ? -0.962 4.934 17.191 1.00 95.31 97 VAL A N 1
ATOM 720 C CA . VAL A 1 97 ? 0.230 5.192 18.013 1.00 95.31 97 VAL A CA 1
ATOM 721 C C . VAL A 1 97 ? 0.034 6.458 18.849 1.00 95.31 97 VAL A C 1
ATOM 723 O O . VAL A 1 97 ? 0.291 6.443 20.052 1.00 95.31 97 VAL A O 1
ATOM 726 N N . ARG A 1 98 ? -0.519 7.532 18.266 1.00 95.69 98 ARG A N 1
ATOM 727 C CA . ARG A 1 98 ? -0.842 8.765 19.011 1.00 95.69 98 ARG A CA 1
ATOM 728 C C . ARG A 1 98 ? -1.935 8.574 20.067 1.00 95.69 98 ARG A C 1
ATOM 730 O O . ARG A 1 98 ? -1.994 9.355 21.009 1.00 95.69 98 ARG A O 1
ATOM 737 N N . GLN A 1 99 ? -2.772 7.548 19.934 1.00 94.69 99 GLN A N 1
ATOM 738 C CA . GLN A 1 99 ? -3.773 7.148 20.930 1.00 94.69 99 GLN A CA 1
ATOM 739 C C . GLN A 1 99 ? -3.229 6.154 21.976 1.00 94.69 99 GLN A C 1
ATOM 741 O O . GLN A 1 99 ? -4.007 5.646 22.779 1.00 94.69 99 GLN A O 1
ATOM 746 N N . GLY A 1 100 ? -1.932 5.823 21.956 1.00 93.25 100 GLY A N 1
ATOM 747 C CA . GLY A 1 100 ? -1.338 4.812 22.842 1.00 93.25 100 GLY A CA 1
ATOM 748 C C . GLY A 1 100 ? -1.681 3.362 22.469 1.00 93.25 100 GLY A C 1
ATOM 749 O O . GLY A 1 100 ? -1.361 2.440 23.214 1.00 93.25 100 GLY A O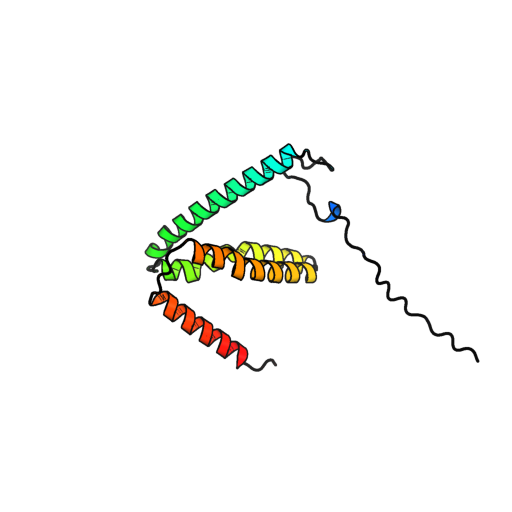 1
ATOM 750 N N . LYS A 1 101 ? -2.305 3.130 21.308 1.00 92.69 101 LYS A N 1
ATOM 751 C CA . LYS A 1 101 ? -2.747 1.812 20.816 1.00 92.69 101 LYS A CA 1
ATOM 752 C C . LYS A 1 101 ? -1.691 1.153 19.921 1.00 92.69 101 LYS A C 1
ATOM 754 O O . LYS A 1 101 ? -1.994 0.676 18.828 1.00 92.69 101 LYS A O 1
ATOM 759 N N . THR A 1 102 ? -0.439 1.120 20.372 1.00 94.12 102 THR A N 1
ATOM 760 C CA . THR A 1 102 ? 0.696 0.630 19.567 1.00 94.12 102 THR A CA 1
ATOM 761 C C . THR A 1 102 ? 0.545 -0.837 19.159 1.00 94.12 102 THR A C 1
ATOM 763 O O . THR A 1 102 ? 0.856 -1.183 18.024 1.00 94.12 102 THR A O 1
ATOM 766 N N . SER A 1 103 ? 0.007 -1.690 20.041 1.00 91.69 103 SER A N 1
ATOM 767 C CA . SER A 1 103 ? -0.241 -3.107 19.725 1.00 91.69 103 SER A CA 1
ATOM 768 C C . SER A 1 103 ? -1.201 -3.271 18.537 1.00 91.69 103 SER A C 1
ATOM 770 O O . SER A 1 103 ? -0.921 -4.020 17.605 1.00 91.69 103 SER A O 1
ATOM 772 N N . LEU A 1 104 ? -2.282 -2.482 18.507 1.00 89.44 104 LEU A N 1
ATOM 773 C CA . LEU A 1 104 ? -3.258 -2.494 17.415 1.00 89.44 104 LEU A CA 1
ATOM 774 C C . LEU A 1 104 ? -2.649 -1.981 16.102 1.00 89.44 104 LEU A C 1
ATOM 776 O O . LEU A 1 104 ? -2.880 -2.561 15.043 1.00 89.44 104 LEU A O 1
ATOM 780 N N . ALA A 1 105 ? -1.826 -0.930 16.176 1.00 92.00 105 ALA A N 1
ATOM 781 C CA . ALA A 1 105 ? -1.115 -0.402 15.014 1.00 92.00 105 ALA A CA 1
ATOM 782 C C . ALA A 1 105 ? -0.165 -1.438 14.399 1.00 92.00 105 ALA A C 1
ATOM 784 O O . ALA A 1 105 ? -0.187 -1.647 13.186 1.00 92.00 105 ALA A O 1
ATOM 785 N N . LEU A 1 106 ? 0.623 -2.124 15.232 1.00 92.94 106 LEU A N 1
ATOM 786 C CA . LEU A 1 106 ? 1.542 -3.173 14.788 1.00 92.94 106 LEU A CA 1
ATOM 787 C C . LEU A 1 106 ? 0.798 -4.380 14.209 1.00 92.94 106 LEU A C 1
ATOM 789 O O . LEU A 1 106 ? 1.209 -4.897 13.168 1.00 92.94 106 LEU A O 1
ATOM 793 N N . ALA A 1 107 ? -0.303 -4.801 14.840 1.00 90.94 107 ALA A N 1
ATOM 794 C CA . ALA A 1 107 ? -1.137 -5.894 14.345 1.00 90.94 107 ALA A CA 1
ATOM 795 C C . ALA A 1 107 ? -1.726 -5.574 12.962 1.00 90.94 107 ALA A C 1
ATOM 797 O O . ALA A 1 107 ? -1.633 -6.397 12.051 1.00 90.94 107 ALA A O 1
ATOM 798 N N . ASN A 1 108 ? -2.257 -4.361 12.771 1.00 90.94 108 ASN A N 1
ATOM 799 C CA . ASN A 1 108 ? -2.799 -3.932 11.483 1.00 90.94 108 ASN A CA 1
ATOM 800 C C . ASN A 1 108 ? -1.725 -3.838 10.394 1.00 90.94 108 ASN A C 1
ATOM 802 O O . ASN A 1 108 ? -1.934 -4.359 9.304 1.00 90.94 108 ASN A O 1
ATOM 806 N N . ILE A 1 109 ? -0.575 -3.214 10.681 1.00 92.19 109 ILE A N 1
ATOM 807 C CA . ILE A 1 109 ? 0.537 -3.119 9.720 1.00 92.19 109 ILE A CA 1
ATOM 808 C C . ILE A 1 109 ? 0.991 -4.520 9.291 1.00 92.19 109 ILE A C 1
ATOM 810 O O . ILE A 1 109 ? 1.115 -4.805 8.100 1.00 92.19 109 ILE A O 1
ATOM 814 N N . SER A 1 110 ? 1.212 -5.408 10.261 1.00 91.94 110 SER A N 1
ATOM 815 C CA . SER A 1 110 ? 1.708 -6.761 9.995 1.00 91.94 110 SER A CA 1
ATOM 816 C C . SER A 1 110 ? 0.695 -7.580 9.190 1.00 91.94 110 SER A C 1
ATOM 818 O O . SER A 1 110 ? 1.059 -8.237 8.213 1.00 91.94 110 SER A O 1
ATOM 820 N N . GLY A 1 111 ? -0.588 -7.506 9.562 1.00 91.75 111 GLY A N 1
ATOM 821 C CA . GLY A 1 111 ? -1.672 -8.190 8.858 1.00 91.75 111 GLY A CA 1
ATOM 822 C C . GLY A 1 111 ? -1.872 -7.670 7.434 1.00 91.75 111 GLY A C 1
ATOM 823 O O . GLY A 1 111 ? -1.970 -8.467 6.499 1.00 91.75 111 GLY A O 1
ATOM 824 N N . ALA A 1 112 ? -1.868 -6.346 7.249 1.00 91.44 112 ALA A N 1
ATOM 825 C CA . ALA A 1 112 ? -2.006 -5.722 5.938 1.00 91.44 112 ALA A CA 1
ATOM 826 C C . ALA A 1 112 ? -0.853 -6.123 5.008 1.00 91.44 112 ALA A C 1
ATOM 828 O O . ALA A 1 112 ? -1.117 -6.596 3.905 1.00 91.44 112 ALA A O 1
ATOM 829 N N . MET A 1 113 ? 0.405 -6.045 5.459 1.00 91.38 113 MET A N 1
ATOM 830 C CA . MET A 1 113 ? 1.562 -6.443 4.643 1.00 91.38 113 MET A CA 1
ATOM 831 C C . MET A 1 113 ? 1.500 -7.911 4.192 1.00 91.38 113 MET A C 1
ATOM 833 O O . MET A 1 113 ? 1.822 -8.217 3.038 1.00 91.38 113 MET A O 1
ATOM 837 N N . MET A 1 114 ? 1.052 -8.822 5.064 1.00 94.12 114 MET A N 1
ATOM 838 C CA . MET A 1 114 ? 0.883 -10.236 4.714 1.00 94.12 114 MET A CA 1
ATOM 839 C C . MET A 1 114 ? -0.134 -10.415 3.577 1.00 94.12 114 MET A C 1
ATOM 841 O O . MET A 1 114 ? 0.141 -11.123 2.604 1.00 94.12 114 MET A O 1
ATOM 845 N N . ILE A 1 115 ? -1.295 -9.759 3.671 1.00 93.88 115 ILE A N 1
ATOM 846 C CA . ILE A 1 115 ? -2.334 -9.835 2.637 1.00 93.88 115 ILE A CA 1
ATOM 847 C C . ILE A 1 115 ? -1.878 -9.151 1.346 1.00 93.88 115 ILE A C 1
ATOM 849 O O . ILE A 1 115 ? -2.038 -9.734 0.277 1.00 93.88 115 ILE A O 1
ATOM 853 N N . GLN A 1 116 ? -1.267 -7.968 1.426 1.00 91.38 116 GLN A N 1
ATOM 854 C CA . GLN A 1 116 ? -0.808 -7.202 0.262 1.00 91.38 116 GLN A CA 1
ATOM 855 C C . GLN A 1 116 ? 0.276 -7.931 -0.541 1.00 91.38 116 GLN A C 1
ATOM 857 O O . GLN A 1 116 ? 0.240 -7.949 -1.772 1.00 91.38 116 GLN A O 1
ATOM 862 N N . THR A 1 117 ? 1.201 -8.606 0.143 1.00 90.69 117 THR A N 1
ATOM 863 C CA . THR A 1 117 ? 2.269 -9.361 -0.526 1.00 90.69 117 THR A CA 1
ATOM 864 C C . THR A 1 117 ? 1.731 -10.616 -1.213 1.00 90.69 117 THR A C 1
ATOM 866 O O . THR A 1 117 ? 2.282 -11.052 -2.223 1.00 90.69 117 THR A O 1
ATOM 869 N N . THR A 1 118 ? 0.653 -11.205 -0.691 1.00 94.75 118 THR A N 1
ATOM 870 C CA . THR A 1 118 ? 0.144 -12.500 -1.157 1.00 94.75 118 THR A CA 1
ATOM 871 C C . THR A 1 118 ? -1.019 -12.364 -2.131 1.00 94.75 118 THR A C 1
ATOM 873 O O . THR A 1 118 ? -0.932 -12.865 -3.251 1.00 94.75 118 THR A O 1
ATOM 876 N N . VAL A 1 119 ? -2.108 -11.703 -1.738 1.00 94.62 119 VAL A N 1
ATOM 877 C CA . VAL A 1 119 ? -3.372 -11.711 -2.483 1.00 94.62 119 VAL A CA 1
ATOM 878 C C . VAL A 1 119 ? -3.285 -10.847 -3.752 1.00 94.62 119 VAL A C 1
ATOM 880 O O . VAL A 1 119 ? -3.417 -11.427 -4.834 1.00 94.62 119 VAL A O 1
ATOM 883 N N . PRO A 1 120 ? -2.998 -9.527 -3.697 1.00 89.81 120 PRO A N 1
ATOM 884 C CA . PRO A 1 120 ? -2.814 -8.710 -4.899 1.00 89.81 120 PRO A CA 1
ATOM 885 C C . PRO A 1 120 ? -1.728 -9.243 -5.833 1.00 89.81 120 PRO A C 1
ATOM 887 O O . PRO A 1 120 ? -1.984 -9.399 -7.025 1.00 89.81 120 PRO A O 1
ATOM 890 N N . SER A 1 121 ? -0.548 -9.591 -5.307 1.00 89.94 121 SER A N 1
ATOM 891 C CA . SER A 1 121 ? 0.562 -10.109 -6.120 1.00 89.94 121 SER A CA 1
ATOM 892 C C . SER A 1 121 ? 0.184 -11.392 -6.855 1.00 89.94 121 SER A C 1
ATOM 894 O O . SER A 1 121 ? 0.458 -11.528 -8.046 1.00 89.94 121 SER A O 1
ATOM 896 N N . ARG A 1 122 ? -0.491 -12.333 -6.178 1.00 93.81 122 ARG A N 1
ATOM 897 C CA . ARG A 1 122 ? -0.929 -13.587 -6.802 1.00 93.81 122 ARG A CA 1
ATOM 898 C C . ARG A 1 122 ? -1.998 -13.351 -7.859 1.00 93.81 122 ARG A C 1
ATOM 900 O O . ARG A 1 122 ? -1.922 -13.960 -8.921 1.00 93.81 122 ARG A O 1
ATOM 907 N N . LEU A 1 123 ? -2.975 -12.485 -7.593 1.00 93.88 123 LEU A N 1
ATOM 908 C CA . LEU A 1 123 ? -3.983 -12.120 -8.590 1.00 93.88 123 LEU A CA 1
ATOM 909 C C . LEU A 1 123 ? -3.323 -11.452 -9.804 1.00 93.88 123 LEU A C 1
ATOM 911 O O . LEU A 1 123 ? -3.607 -11.837 -10.934 1.00 93.88 123 LEU A O 1
ATOM 915 N N . GLY A 1 124 ? -2.382 -10.532 -9.583 1.00 90.38 124 GLY A N 1
ATOM 916 C CA . GLY A 1 124 ? -1.604 -9.902 -10.648 1.00 90.38 124 GLY A CA 1
ATOM 917 C C . GLY A 1 124 ? -0.861 -10.928 -11.504 1.00 90.38 124 GLY A C 1
ATOM 918 O O . GLY A 1 124 ? -1.019 -10.938 -12.721 1.00 90.38 124 GLY A O 1
ATOM 919 N N . LEU A 1 125 ? -0.119 -11.847 -10.882 1.00 90.69 125 LEU A N 1
ATOM 920 C CA . LEU A 1 125 ? 0.626 -12.890 -11.597 1.00 90.69 125 LEU A CA 1
ATOM 921 C C . LEU A 1 125 ? -0.275 -13.881 -12.350 1.00 90.69 125 LEU A C 1
ATOM 923 O O . LEU A 1 125 ? 0.118 -14.372 -13.403 1.00 90.69 125 LEU A O 1
ATOM 927 N N . LEU A 1 126 ? -1.466 -14.188 -11.823 1.00 94.88 126 LEU A N 1
ATOM 928 C CA . LEU A 1 126 ? -2.402 -15.120 -12.461 1.00 94.88 126 LEU A CA 1
ATOM 929 C C . LEU A 1 126 ? -3.157 -14.495 -13.638 1.00 94.88 126 LEU A C 1
ATOM 931 O O . LEU A 1 126 ? -3.434 -15.186 -14.615 1.00 94.88 126 LEU A O 1
ATOM 935 N N . PHE A 1 127 ? -3.517 -13.214 -13.536 1.00 95.56 127 PHE A N 1
ATOM 936 C CA . PHE A 1 127 ? -4.413 -12.557 -14.491 1.00 95.56 127 PHE A CA 1
ATOM 937 C C . PHE A 1 127 ? -3.713 -11.589 -15.455 1.00 95.56 127 PHE A C 1
ATOM 939 O O . PHE A 1 127 ? -4.371 -11.078 -16.360 1.00 95.56 127 PHE A O 1
ATOM 946 N N . THR A 1 128 ? -2.407 -11.332 -15.307 1.00 90.88 128 THR A N 1
ATOM 947 C CA . THR A 1 128 ? -1.664 -10.416 -16.192 1.00 90.88 128 THR A CA 1
ATOM 948 C C . THR A 1 128 ? -0.443 -11.082 -16.832 1.00 90.88 128 THR A C 1
ATOM 950 O O . THR A 1 128 ? 0.204 -11.924 -16.207 1.00 90.88 128 THR A O 1
ATOM 953 N N . PRO A 1 129 ? -0.100 -10.726 -18.085 1.00 87.38 129 PRO A N 1
ATOM 954 C CA . PRO A 1 129 ? 1.095 -11.249 -18.731 1.00 87.38 129 PRO A CA 1
ATOM 955 C C . PRO A 1 129 ? 2.350 -10.719 -18.033 1.00 87.38 129 PRO A C 1
ATOM 957 O O . PRO A 1 129 ? 2.564 -9.508 -17.943 1.00 87.38 129 PRO A O 1
ATOM 960 N N . TRP A 1 130 ? 3.210 -11.631 -17.582 1.00 83.69 130 TRP A N 1
ATOM 961 C CA . TRP A 1 130 ? 4.465 -11.265 -16.939 1.00 83.69 130 TRP A CA 1
ATOM 962 C C . TRP A 1 130 ? 5.480 -10.784 -17.978 1.00 83.69 130 TRP A C 1
ATOM 964 O O . TRP A 1 130 ? 5.918 -11.542 -18.845 1.00 83.69 130 TRP A O 1
ATOM 974 N N . ARG A 1 131 ? 5.842 -9.502 -17.907 1.00 82.44 131 ARG A N 1
ATOM 975 C CA . ARG A 1 131 ? 6.832 -8.880 -18.791 1.00 82.44 131 ARG A CA 1
ATOM 976 C C . ARG A 1 131 ? 8.016 -8.425 -17.959 1.00 82.44 131 ARG A C 1
ATOM 978 O O . ARG A 1 131 ? 7.959 -7.392 -17.303 1.00 82.44 131 ARG A O 1
ATOM 985 N N . PHE A 1 132 ? 9.076 -9.217 -17.991 1.00 85.00 132 PHE A N 1
ATOM 986 C CA . PHE A 1 132 ? 10.330 -8.872 -17.344 1.00 85.00 132 PHE A CA 1
ATOM 987 C C . PHE A 1 132 ? 11.112 -7.898 -18.221 1.00 85.00 132 PHE A C 1
ATOM 989 O O . PHE A 1 132 ? 11.511 -8.247 -19.333 1.00 85.00 132 PHE A O 1
ATOM 996 N N . ASP A 1 133 ? 11.296 -6.673 -17.741 1.00 87.25 133 ASP A N 1
ATOM 997 C CA . ASP A 1 133 ? 12.046 -5.626 -18.425 1.00 87.25 133 ASP A CA 1
ATOM 998 C C . ASP A 1 133 ? 13.254 -5.166 -17.593 1.00 87.25 133 ASP A C 1
ATOM 1000 O O . ASP A 1 133 ? 13.466 -5.580 -16.450 1.00 87.25 133 ASP A O 1
ATOM 1004 N N . ASN A 1 134 ? 14.077 -4.295 -18.181 1.00 90.44 134 ASN A N 1
ATOM 1005 C CA . ASN A 1 134 ? 15.272 -3.777 -17.513 1.00 90.44 134 ASN A CA 1
ATOM 1006 C C . ASN A 1 134 ? 14.929 -2.998 -16.233 1.00 90.44 134 ASN A C 1
ATOM 1008 O O . ASN A 1 134 ? 15.720 -3.006 -15.294 1.00 90.44 134 ASN A O 1
ATOM 1012 N N . ALA A 1 135 ? 13.769 -2.333 -16.179 1.00 88.31 135 ALA A N 1
ATOM 1013 C CA . ALA A 1 135 ? 13.342 -1.592 -14.995 1.00 88.31 135 ALA A CA 1
ATOM 1014 C C . ALA A 1 135 ? 13.066 -2.543 -13.821 1.00 88.31 135 ALA A C 1
ATOM 1016 O O . ALA A 1 135 ? 13.532 -2.291 -12.710 1.00 88.31 135 ALA A O 1
ATOM 1017 N N . LEU A 1 136 ? 12.383 -3.662 -14.076 1.00 89.75 136 LEU A N 1
ATOM 1018 C CA . LEU A 1 136 ? 12.091 -4.675 -13.068 1.00 89.75 136 LEU A CA 1
ATOM 1019 C C . LEU A 1 136 ? 13.351 -5.433 -12.622 1.00 89.75 136 LEU A C 1
ATOM 1021 O O . LEU A 1 136 ? 13.498 -5.721 -11.433 1.00 89.75 136 LEU A O 1
ATOM 1025 N N . LEU A 1 137 ? 14.291 -5.692 -13.540 1.00 92.69 137 LEU A N 1
ATOM 1026 C CA . LEU A 1 137 ? 15.605 -6.251 -13.203 1.00 92.69 137 LEU A CA 1
ATOM 1027 C C . LEU A 1 137 ? 16.374 -5.327 -12.247 1.00 92.69 137 LEU A C 1
ATOM 1029 O O . LEU A 1 137 ? 16.846 -5.781 -11.204 1.00 92.69 137 LEU A O 1
ATOM 1033 N N . TRP A 1 138 ? 16.476 -4.034 -12.576 1.00 93.50 138 TRP A N 1
ATOM 1034 C CA . TRP A 1 138 ? 17.144 -3.057 -11.715 1.00 93.50 138 TRP A CA 1
ATOM 1035 C C . TRP A 1 138 ? 16.453 -2.913 -10.365 1.00 93.50 138 TRP A C 1
ATOM 1037 O O . TRP A 1 138 ? 17.138 -2.891 -9.346 1.00 93.50 138 TRP A O 1
ATOM 1047 N N . ALA A 1 139 ? 15.119 -2.877 -10.339 1.00 91.56 139 ALA A N 1
ATOM 1048 C CA . ALA A 1 139 ? 14.362 -2.850 -9.094 1.00 91.56 139 ALA A CA 1
ATOM 1049 C C . ALA A 1 139 ? 14.692 -4.065 -8.217 1.00 91.56 139 ALA A C 1
ATOM 1051 O O . ALA A 1 139 ? 15.034 -3.893 -7.051 1.00 91.56 139 ALA A O 1
ATOM 1052 N N . GLY A 1 140 ? 14.703 -5.272 -8.792 1.00 93.38 140 GLY A N 1
ATOM 1053 C CA . GLY A 1 140 ? 15.089 -6.491 -8.081 1.00 93.38 140 GLY A CA 1
ATOM 1054 C C . GLY A 1 140 ? 16.518 -6.435 -7.532 1.00 93.38 140 GLY A C 1
ATOM 1055 O O . GLY A 1 140 ? 16.733 -6.740 -6.361 1.00 93.38 140 GLY A O 1
ATOM 1056 N N . ILE A 1 141 ? 17.490 -5.993 -8.337 1.00 96.62 141 ILE A N 1
ATOM 1057 C CA . ILE A 1 141 ? 18.888 -5.832 -7.899 1.00 96.62 141 ILE A CA 1
ATOM 1058 C C . ILE A 1 141 ? 18.981 -4.835 -6.738 1.00 96.62 141 ILE A C 1
ATOM 1060 O O . ILE A 1 141 ? 19.601 -5.140 -5.720 1.00 96.62 141 ILE A O 1
ATOM 1064 N N . VAL A 1 142 ? 18.344 -3.667 -6.858 1.00 95.25 142 VAL A N 1
ATOM 1065 C CA . VAL A 1 142 ? 18.335 -2.637 -5.809 1.00 95.25 142 VAL A CA 1
ATOM 1066 C C . VAL A 1 142 ? 17.691 -3.169 -4.529 1.00 95.25 142 VAL A C 1
ATOM 1068 O O . VAL A 1 142 ? 18.255 -2.983 -3.452 1.00 95.25 142 VAL A O 1
ATOM 1071 N N . THR A 1 143 ? 16.567 -3.883 -4.625 1.00 94.06 143 THR A N 1
ATOM 1072 C CA . THR A 1 143 ? 15.921 -4.522 -3.471 1.00 94.06 143 THR A CA 1
ATOM 1073 C C . THR A 1 143 ? 16.844 -5.542 -2.805 1.00 94.06 143 THR A C 1
ATOM 1075 O O . THR A 1 143 ? 16.986 -5.523 -1.584 1.00 94.06 143 THR A O 1
ATOM 1078 N N . MET A 1 144 ? 17.526 -6.394 -3.576 1.00 97.06 144 MET A N 1
ATOM 1079 C CA . MET A 1 144 ? 18.468 -7.377 -3.028 1.00 97.06 144 MET A CA 1
ATOM 1080 C C . MET A 1 144 ? 19.665 -6.712 -2.340 1.00 97.06 144 MET A C 1
ATOM 1082 O O . MET A 1 144 ? 20.065 -7.149 -1.261 1.00 97.06 144 MET A O 1
ATOM 1086 N N . ILE A 1 145 ? 20.204 -5.632 -2.916 1.00 97.19 145 ILE A N 1
ATOM 1087 C CA . ILE A 1 145 ? 21.272 -4.834 -2.295 1.00 97.19 145 ILE A CA 1
ATOM 1088 C C . ILE A 1 145 ? 2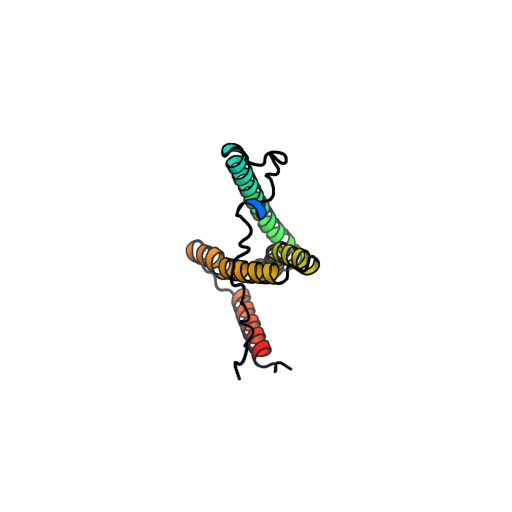0.778 -4.198 -0.993 1.00 97.19 145 ILE A C 1
ATOM 1090 O O . ILE A 1 145 ? 21.478 -4.269 0.013 1.00 97.19 145 ILE A O 1
ATOM 1094 N N . ALA A 1 146 ? 19.576 -3.616 -0.980 1.00 95.50 146 ALA A N 1
ATOM 1095 C CA . ALA A 1 146 ? 18.997 -3.009 0.216 1.00 95.50 146 ALA A CA 1
ATOM 1096 C C . ALA A 1 146 ? 18.789 -4.040 1.336 1.00 95.50 146 ALA A C 1
ATOM 1098 O O . ALA A 1 146 ? 19.138 -3.779 2.487 1.00 95.50 146 ALA A O 1
ATOM 1099 N N . ILE A 1 147 ? 18.289 -5.235 1.001 1.00 95.38 147 ILE A N 1
ATOM 1100 C CA . ILE A 1 147 ? 18.154 -6.346 1.951 1.00 95.38 147 ILE A CA 1
ATOM 1101 C C . ILE A 1 147 ? 19.529 -6.758 2.487 1.00 95.38 147 ILE A C 1
ATOM 1103 O O . ILE A 1 147 ? 19.708 -6.847 3.700 1.00 95.38 147 ILE A O 1
ATOM 1107 N N . ALA A 1 148 ? 20.513 -6.974 1.610 1.00 95.69 148 ALA A N 1
ATOM 1108 C CA . ALA A 1 148 ? 21.865 -7.348 2.017 1.00 95.69 148 ALA A CA 1
ATOM 1109 C C . ALA A 1 148 ? 22.503 -6.284 2.923 1.00 95.69 148 ALA A C 1
ATOM 1111 O O . ALA A 1 148 ? 23.103 -6.626 3.938 1.00 95.69 148 ALA A O 1
ATOM 1112 N N . TYR A 1 149 ? 22.318 -5.002 2.601 1.00 95.62 149 TYR A N 1
ATOM 1113 C CA . TYR A 1 149 ? 22.769 -3.878 3.416 1.00 95.62 149 TYR A CA 1
ATOM 1114 C C . TYR A 1 149 ? 22.128 -3.889 4.810 1.00 95.62 149 TYR A C 1
ATOM 1116 O O . TYR A 1 149 ? 22.839 -3.816 5.814 1.00 95.62 149 TYR A O 1
ATOM 1124 N N . LEU A 1 150 ? 20.802 -4.044 4.895 1.00 93.81 150 LEU A N 1
ATOM 1125 C CA . LEU A 1 150 ? 20.088 -4.115 6.174 1.00 93.81 150 LEU A CA 1
ATOM 1126 C C . LEU A 1 150 ? 20.518 -5.318 7.022 1.00 93.81 150 LEU A C 1
ATOM 1128 O O . LEU A 1 150 ? 20.563 -5.213 8.245 1.00 93.81 150 LEU A O 1
ATOM 1132 N N . LEU A 1 151 ? 20.841 -6.451 6.393 1.00 92.88 151 LEU A N 1
ATOM 1133 C CA . LEU A 1 151 ? 21.327 -7.645 7.091 1.00 92.88 151 LEU A CA 1
ATOM 1134 C C . LEU A 1 151 ? 22.794 -7.529 7.525 1.00 92.88 151 LEU A C 1
ATOM 1136 O O . LEU A 1 151 ? 23.160 -8.070 8.566 1.00 92.88 151 LEU A O 1
ATOM 1140 N N . ALA A 1 152 ? 23.626 -6.844 6.739 1.00 93.19 152 ALA A N 1
ATOM 1141 C CA . ALA A 1 152 ? 25.041 -6.637 7.036 1.00 93.19 152 ALA A CA 1
ATOM 1142 C C . ALA A 1 152 ? 25.279 -5.536 8.079 1.00 93.19 152 ALA A C 1
ATOM 1144 O O . ALA A 1 152 ? 26.322 -5.537 8.731 1.00 93.19 152 ALA A O 1
ATOM 1145 N N . THR A 1 153 ? 24.337 -4.602 8.240 1.00 92.75 153 THR A N 1
ATOM 1146 C CA . THR A 1 153 ? 24.436 -3.534 9.239 1.00 92.75 153 THR A CA 1
ATOM 1147 C C . THR A 1 153 ? 24.230 -4.131 10.639 1.00 92.75 153 THR A C 1
ATOM 1149 O O . THR A 1 153 ? 23.137 -4.627 10.927 1.00 92.75 153 THR A O 1
ATOM 1152 N N . PRO A 1 154 ? 25.243 -4.114 11.529 1.00 79.00 154 PRO A N 1
ATOM 1153 C CA . PRO A 1 154 ? 25.101 -4.648 12.877 1.00 79.00 154 PRO A CA 1
ATOM 1154 C C . PRO A 1 154 ? 24.022 -3.873 13.633 1.00 79.00 154 PRO A C 1
ATOM 1156 O O . PRO A 1 154 ? 24.031 -2.642 13.651 1.00 79.00 154 PRO A O 1
ATOM 1159 N N . ARG A 1 155 ? 23.089 -4.593 14.259 1.00 73.75 155 ARG A N 1
ATOM 1160 C CA . ARG A 1 155 ? 22.108 -3.995 15.169 1.00 73.75 155 ARG A CA 1
ATOM 1161 C C . ARG A 1 155 ? 22.862 -3.575 16.434 1.00 73.75 155 ARG A C 1
ATOM 1163 O O . ARG A 1 155 ? 23.311 -4.452 17.169 1.00 73.75 155 ARG A O 1
ATOM 1170 N N . ALA A 1 156 ? 23.073 -2.272 16.608 1.00 53.56 156 ALA A N 1
ATOM 1171 C CA . ALA A 1 156 ? 23.590 -1.682 17.843 1.00 53.56 156 ALA A CA 1
ATOM 1172 C C . ALA A 1 156 ? 22.501 -1.634 18.922 1.00 53.56 156 ALA A C 1
ATOM 1174 O O . ALA A 1 156 ? 21.318 -1.458 18.545 1.00 53.56 156 ALA A O 1
#

Solvent-accessible surface area (backbone atoms only — not comparable to full-atom values): 9449 Å² total; per-residue (Å²): 142,79,83,86,70,84,79,78,76,77,78,87,69,83,84,70,73,54,80,69,76,77,54,76,60,47,87,93,43,66,87,39,94,74,69,56,69,67,57,54,52,50,51,51,53,52,50,51,52,51,52,53,52,50,51,56,49,50,56,52,49,47,65,57,50,20,58,76,72,73,38,51,70,67,55,31,54,70,55,54,45,56,57,64,70,44,46,63,58,52,50,53,31,52,56,28,45,76,68,72,36,48,69,61,26,51,50,50,54,55,53,48,52,56,48,53,65,47,54,55,48,49,52,47,63,74,76,43,87,87,78,90,46,72,66,57,52,50,50,52,52,52,51,52,50,52,52,50,50,62,70,68,50,79,88,126

Radius of gyration: 23.43 Å; Cα contacts (8 Å, |Δi|>4): 50; chains: 1; bounding box: 56×37×79 Å

Mean predicted aligned error: 10.16 Å

Organism: NCBI:txid2053003

Foldseek 3Di:
DDDDDPPPPPPPDDPPPPPLVP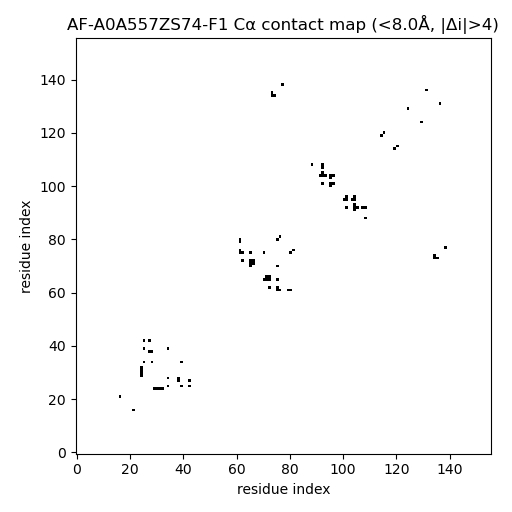DQADPVCNPDSDDDPVSVVVSVVVVVVVVVVVVVVVLVVLVVVQVVVVHDSLRSCVPVVVVVVCVVLVVVLVVCVVVVNNVVNVVSVVVVVVCVVPPVVVCCVVPDDDDDDPSNVVVVVVVVVVVVVVVPDDDD

Secondary structure (DSSP, 8-state):
------------------TTTS-PPPTTSTT-SS--HHHHHHHHHHHHHHHHHHHHHHHHHHHHHHHHTT--HHHHHHHHHHHHHHHHHHHHHHHHHHTT-HHHHHHHHHHHHHHHHHHHHHHHHHHS-----HHHHHHHHHHHHHHHHHHHS---

pLDDT: mean 83.86, std 16.41, range [33.47, 97.31]

=== Feature glossary ===
Reading guide. The protein is described through the following features:

Foldseek 3Di. A 3Di character summarizes, for each residue, the relative orientation of the Cα frame of its nearest spatial neighbor. Because it encodes fold topology rather than chemistry, 3Di alignments detect remote structural similarity that sequence alignment misses.

Contact-map, Ramachandran, and PAE plots. Plot images: a contact map (which residues are close in 3D, as an N×N binary image), a Ramachandran scatter (backbone torsion angles, revealing secondary-structure composition at a glance), and — for AlphaFold structures — a PAE heatmap (pairwise prediction confidence).

Radius of gyration, Cα contacts, bounding box. Radius of gyration (Rg) is the root-mean-square distance of Cα atoms from their centroid — a single number for overall size and compactness. A globular domain of N residues has Rg ≈ 2.2·N^0.38 Å; an extended or disordered chain has a much larger Rg. The Cα contact count is the number of residue pairs whose Cα atoms are within 8 Å and are more than four positions apart in sequence — a standard proxy for tertiary packing density. The bounding box is the smallest axis-aligned box enclosing all Cα atoms.

Secondary structure (8-state, DSSP). Eight-state secondary structure (DSSP): H is the canonical α-helix, G the tighter 3₁₀-helix, I the wider π-helix; E/B are β-structure, T and S are turns and bends, and '-' is everything else. DSSP derives these from the pattern of main-chain N–H···O=C hydrogen bonds, not from the sequence.

B-factor. B-factor (Debye–Waller factor) reflects atomic displacement in the crystal lattice. It is an experimental observable (units Å²), not a prediction; low values mean the atom is pinned down, high values mean it moves or is heterogeneous across the crystal.

pLDDT. pLDDT is the predicted lDDT-Cα score: AlphaFold's confidence that the local environment of each residue (all inter-atomic distances within 15 Å) is correctly placed. It is a per-residue number between 0 and 100, with higher meaning more reliable.

Nearest PDB structures. Nearest PDB neighbors are the top structural matches found by Foldseek when searching this structure against the entire Protein Data Bank. Each hit reports a TM-score (0 to 1; >0.5 almost always implies the same fold) and an E-value. These are *structural* homologs — they may share no detectable sequence similarity.

Solvent-accessible surface area. Accessible surface area quantifies burial. A residue with SASA near zero is packed into the hydrophobic core; one with SASA >100 Å² sits on the surface. Co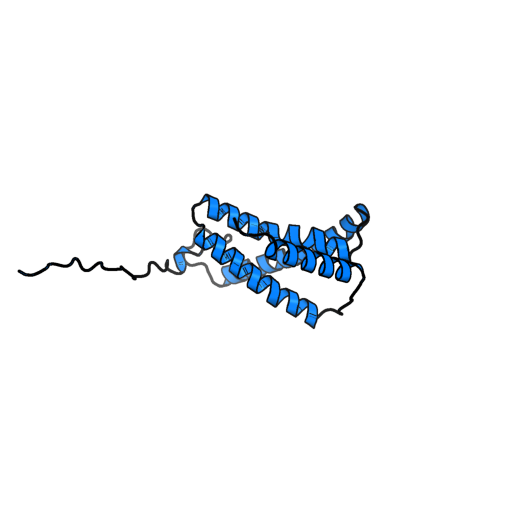mputed here via the Shrake–Rupley numerical algorithm with a 1.4 Å probe.

Rendered structure images. Structure images are PyMOL renders from six orthogonal camera directions. Cartoon representation draws helices as coils and strands as arrows; sticks shows the backbone as bonds; surface shows the solvent-excluded envelope. Rainbow coloring maps sequence position to hue (blue→red, N→C); chain coloring assigns a distinct color per polypeptide.

Backbone torsions (φ/ψ). φ (phi) and ψ (psi) are the two rotatable backbone dihedrals per residue: φ is the C(i-1)–N–Cα–C torsion, ψ is the N–Cα–C–N(i+1) torsion, both in degrees on (−180°, 180°]. α-helical residues cluster near (−60°, −45°); β-strand residues near (−120°, +130°). A Ramachandran plot is simply a scatter of (φ, ψ) for every residue.

Predicted aligned error. Predicted Aligned Error (PAE) is an AlphaFold confidence matrix: entry (i, j) is the expected error in the position of residue j, in ångströms, when the prediction is superimposed on the true structure at residue i. Low PAE within a block of residues means that block is internally rigid and well-predicted; high PAE between two blocks means their relative placement is uncertain even if each block individually is confident.

mmCIF coordinates. Structure coordinates are given as an mmCIF _atom_site loop: one row per atom with element, residue name, chain id, sequence number, and x/y/z position in Å. Only the four main-chain atoms per residue are included here; side chains are omitted to keep the record compact.

InterPro / GO / CATH / organism. Database cross-references. InterPro integrates a dozen domain/family signature databases into unified entries with residue-range hits. GO terms attach function/process/location labels with evidence codes. CATH codes position the fold in a four-level structural taxonomy. Organism is the NCBI-taxonomy species name.

Secondary structure (3-state, P-SEA). SS3 is a coarse helix/strand/coil call (letters a/b/c) made by the P-SEA algorithm from inter-Cα distances and dihedrals. It is less detailed than DSSP but needs only Cα positions.

Sequence. Sequence gives the chain of amino acids in standard one-letter code (A=alanine, C=cysteine, …, Y=tyrosine), read N→C. It is the only feature that is directly encoded by the gene; all structural features are derived from the folded form of this sequence.